Protein AF-A0A382HPF0-F1 (afdb_monomer_lite)

Structure (mmCIF, N/CA/C/O backbone):
data_AF-A0A382HPF0-F1
#
_entry.id   AF-A0A382HPF0-F1
#
loop_
_atom_site.group_PDB
_atom_site.id
_atom_site.type_symbol
_atom_site.label_atom_id
_atom_site.label_alt_id
_atom_site.label_comp_id
_atom_site.label_asym_id
_atom_site.label_entity_id
_atom_site.label_seq_id
_atom_site.pdbx_PDB_ins_code
_atom_site.Cartn_x
_atom_site.Cartn_y
_atom_site.Cartn_z
_atom_site.occupancy
_atom_site.B_iso_or_equiv
_atom_site.auth_seq_id
_atom_site.auth_comp_id
_atom_site.auth_asym_id
_atom_site.auth_atom_id
_atom_site.pdbx_PDB_model_num
ATOM 1 N N . MET A 1 1 ? -18.025 7.988 25.582 1.00 44.66 1 MET A N 1
ATOM 2 C CA . MET A 1 1 ? -19.380 7.673 26.100 1.00 44.66 1 MET A CA 1
ATOM 3 C C . MET A 1 1 ? -20.458 8.717 25.764 1.00 44.66 1 MET A C 1
ATOM 5 O O . MET A 1 1 ? -21.616 8.333 25.706 1.00 44.66 1 MET A O 1
ATOM 9 N N . HIS A 1 2 ? -20.132 9.982 25.452 1.00 45.53 2 HIS A N 1
ATOM 10 C CA . HIS A 1 2 ? -21.141 10.990 25.059 1.00 45.53 2 HIS A CA 1
ATOM 11 C C . HIS A 1 2 ? -21.849 10.725 23.704 1.00 45.53 2 HIS A C 1
ATOM 13 O O . HIS A 1 2 ? -22.999 11.111 23.536 1.00 45.53 2 HIS A O 1
ATOM 19 N N . LEU A 1 3 ? -21.219 10.011 22.759 1.00 46.16 3 LEU A N 1
ATOM 20 C CA . LEU A 1 3 ? -21.788 9.748 21.422 1.00 46.16 3 LEU A CA 1
ATOM 21 C C . LEU A 1 3 ? -22.882 8.669 21.385 1.00 46.16 3 LEU A C 1
ATOM 23 O O . LEU A 1 3 ? -23.798 8.770 20.573 1.00 46.16 3 LEU A O 1
ATOM 27 N N . VAL A 1 4 ? -22.833 7.668 22.271 1.00 46.53 4 VAL A N 1
ATOM 28 C CA . VAL A 1 4 ? -23.858 6.604 22.350 1.00 46.53 4 VAL A CA 1
ATOM 29 C C . VAL A 1 4 ? -25.224 7.181 22.744 1.00 46.53 4 VAL A C 1
ATOM 31 O O . VAL A 1 4 ? -26.250 6.743 22.239 1.00 46.53 4 VAL A O 1
ATOM 34 N N . ARG A 1 5 ? -25.244 8.256 23.545 1.00 47.16 5 ARG A N 1
ATOM 35 C CA . ARG A 1 5 ? -26.479 8.966 23.921 1.00 47.16 5 ARG A CA 1
ATOM 36 C C . ARG A 1 5 ? -27.137 9.743 22.773 1.00 47.16 5 ARG A C 1
ATOM 38 O O . ARG A 1 5 ? -28.290 10.127 22.904 1.00 47.16 5 ARG A O 1
ATOM 45 N N . SER A 1 6 ? -26.435 9.975 21.660 1.00 51.34 6 SER A N 1
ATOM 46 C CA . SER A 1 6 ? -26.923 10.822 20.559 1.00 51.34 6 SER A CA 1
ATOM 47 C C . SER A 1 6 ? -27.776 10.097 19.506 1.00 51.34 6 SER A C 1
ATOM 49 O O . SER A 1 6 ? -28.163 10.713 18.515 1.00 51.34 6 SER A O 1
ATOM 51 N N . GLY A 1 7 ? -28.062 8.798 19.683 1.00 51.34 7 GLY A N 1
ATOM 52 C CA . GLY A 1 7 ? -28.978 8.042 18.813 1.00 51.34 7 GLY A CA 1
ATOM 53 C C . GLY A 1 7 ? -28.545 7.926 17.343 1.00 51.34 7 GLY A C 1
ATOM 54 O O . GLY A 1 7 ? -29.348 7.553 16.491 1.00 51.34 7 GLY A O 1
ATOM 55 N N . ARG A 1 8 ? -27.288 8.256 17.007 1.00 57.94 8 ARG A N 1
ATOM 56 C CA . ARG A 1 8 ? -26.806 8.223 15.620 1.00 57.94 8 ARG A CA 1
ATOM 57 C C . ARG A 1 8 ? -26.513 6.786 15.163 1.00 57.94 8 ARG A C 1
ATOM 59 O O . ARG A 1 8 ? -25.801 6.060 15.864 1.00 57.94 8 ARG A O 1
ATOM 66 N N . PRO A 1 9 ? -26.989 6.370 13.973 1.00 47.88 9 PRO A N 1
ATOM 67 C CA . PRO A 1 9 ? -26.852 4.996 13.495 1.00 47.88 9 PRO A CA 1
ATOM 68 C C . PRO A 1 9 ? -25.381 4.618 13.275 1.00 47.88 9 PRO A C 1
ATOM 70 O O . PRO A 1 9 ? -24.784 5.019 12.282 1.00 47.88 9 PRO A O 1
ATOM 73 N N . GLY A 1 10 ? -24.813 3.832 14.204 1.00 59.00 10 GLY A N 1
ATOM 74 C CA . GLY A 1 10 ? -23.418 3.351 14.230 1.00 59.00 10 GLY A CA 1
ATOM 75 C C . GLY A 1 10 ? -22.607 3.776 15.468 1.00 59.00 10 GLY A C 1
ATOM 76 O O . GLY A 1 10 ? -21.439 3.402 15.580 1.00 59.00 10 GLY A O 1
ATOM 77 N N . ALA A 1 11 ? -23.223 4.489 16.419 1.00 59.81 11 ALA A N 1
ATOM 78 C CA . ALA A 1 11 ? -22.586 4.884 17.678 1.00 59.81 11 ALA A CA 1
ATOM 79 C C . ALA A 1 11 ? -22.102 3.682 18.516 1.00 59.81 11 ALA A C 1
ATOM 81 O O . ALA A 1 11 ? -21.049 3.774 19.145 1.00 59.81 11 ALA A O 1
ATOM 82 N N . ASP A 1 12 ? -22.796 2.541 18.445 1.00 60.03 12 ASP A N 1
ATOM 83 C CA . ASP A 1 12 ? -22.364 1.289 19.087 1.00 60.03 12 ASP A CA 1
ATOM 84 C C . ASP A 1 12 ? -21.133 0.648 18.436 1.00 60.03 12 ASP A C 1
ATOM 86 O O . ASP A 1 12 ? -20.302 0.061 19.122 1.00 60.03 12 ASP A O 1
ATOM 90 N N . ARG A 1 13 ? -20.947 0.784 17.115 1.00 63.44 13 ARG A N 1
ATOM 91 C CA . ARG A 1 13 ? -19.716 0.283 16.471 1.00 63.44 13 ARG A CA 1
ATOM 92 C C . ARG A 1 13 ? -18.517 1.111 16.890 1.00 63.44 13 ARG A C 1
ATOM 94 O O . ARG A 1 13 ? -17.464 0.563 17.188 1.00 63.44 13 ARG A O 1
ATOM 101 N N . VAL A 1 14 ? -18.689 2.429 16.937 1.00 59.75 14 VAL A N 1
ATOM 102 C CA . VAL A 1 14 ? -17.631 3.337 17.382 1.00 59.75 14 VAL A CA 1
ATOM 103 C C . VAL A 1 14 ? -17.319 3.127 18.866 1.00 59.75 14 VAL A C 1
ATOM 105 O O . VAL A 1 14 ? -16.150 3.149 19.235 1.00 59.75 14 VAL A O 1
ATOM 108 N N . SER A 1 15 ? -18.317 2.846 19.713 1.00 61.88 15 SER A N 1
ATOM 109 C CA . SER A 1 15 ? -18.077 2.535 21.128 1.00 61.88 15 SER A CA 1
ATOM 110 C C . SER A 1 15 ? -17.268 1.242 21.306 1.00 61.88 15 SER A C 1
ATOM 112 O O . SER A 1 15 ? -16.319 1.238 22.086 1.00 61.88 15 SER A O 1
ATOM 114 N N . HIS A 1 16 ? -17.559 0.194 20.528 1.00 62.03 16 HIS A N 1
ATOM 115 C CA . HIS A 1 16 ? -16.784 -1.051 20.518 1.00 62.03 16 HIS A CA 1
ATOM 116 C C . HIS A 1 16 ? -15.352 -0.871 19.993 1.00 62.03 16 HIS A C 1
ATOM 118 O O . HIS A 1 16 ? -14.423 -1.454 20.550 1.00 62.03 16 HIS A O 1
ATOM 124 N N . ILE A 1 17 ? -15.152 -0.038 18.965 1.00 58.16 17 ILE A N 1
ATOM 125 C CA . ILE A 1 17 ? -13.819 0.291 18.431 1.00 58.16 17 ILE A CA 1
ATOM 126 C C . ILE A 1 17 ? -12.980 1.040 19.481 1.00 58.16 17 ILE A C 1
ATOM 128 O O . ILE A 1 17 ? -11.809 0.724 19.675 1.00 58.16 17 ILE A O 1
ATOM 132 N N . ILE A 1 18 ? -13.584 1.990 20.206 1.00 61.88 18 ILE A N 1
ATOM 133 C CA . ILE A 1 18 ? -12.907 2.771 21.258 1.00 61.88 18 ILE A CA 1
ATOM 134 C C . ILE A 1 18 ? -12.574 1.915 22.492 1.00 61.88 18 ILE A C 1
ATOM 136 O O . ILE A 1 18 ? -11.624 2.228 23.202 1.00 61.88 18 ILE A O 1
ATOM 140 N N . GLN A 1 19 ? -13.306 0.825 22.748 1.00 67.31 19 GLN A N 1
ATOM 141 C CA . GLN A 1 19 ? -12.994 -0.100 23.847 1.00 67.31 19 GLN A CA 1
ATOM 142 C C . GLN A 1 19 ? -11.743 -0.956 23.589 1.00 67.31 19 GLN A C 1
ATOM 144 O O . GLN A 1 19 ? -11.156 -1.461 24.542 1.00 67.31 19 GLN A O 1
ATOM 149 N N . ARG A 1 20 ? -11.327 -1.140 22.325 1.00 65.19 20 ARG A N 1
ATOM 150 C CA . ARG A 1 20 ? -10.124 -1.912 21.952 1.00 65.19 20 ARG A CA 1
ATOM 151 C C . ARG A 1 20 ? -9.300 -1.188 20.877 1.00 65.19 20 ARG A C 1
ATOM 153 O O . ARG A 1 20 ? -9.169 -1.692 19.757 1.00 65.19 20 ARG A O 1
ATOM 160 N N . PRO A 1 21 ? -8.718 -0.022 21.208 1.00 64.50 21 PRO A N 1
ATOM 161 C CA . PRO A 1 21 ? -8.004 0.809 20.244 1.00 64.50 21 PRO A CA 1
ATOM 162 C C . PRO A 1 21 ? -6.781 0.099 19.650 1.00 64.50 21 PRO A C 1
ATOM 164 O O . PRO A 1 21 ? -6.472 0.309 18.483 1.00 64.50 21 PRO A O 1
ATOM 167 N N . GLU A 1 22 ? -6.137 -0.796 20.404 1.00 70.69 22 GLU A N 1
ATOM 168 C CA . GLU A 1 22 ? -4.965 -1.556 19.951 1.00 70.69 22 GLU A CA 1
ATOM 169 C C . GLU A 1 22 ? -5.273 -2.477 18.764 1.00 70.69 22 GLU A C 1
ATOM 171 O O . GLU A 1 22 ? -4.575 -2.436 17.753 1.00 70.69 22 GLU A O 1
ATOM 176 N N . ARG A 1 23 ? -6.360 -3.262 18.832 1.00 66.88 23 ARG A N 1
ATOM 177 C CA . ARG A 1 23 ? -6.777 -4.139 17.721 1.00 66.88 23 ARG A CA 1
ATOM 178 C C . ARG A 1 23 ? -7.167 -3.347 16.482 1.00 66.88 23 ARG A C 1
ATOM 180 O O . ARG A 1 23 ? -6.862 -3.756 15.361 1.00 66.88 23 ARG A O 1
ATOM 187 N N . PHE A 1 24 ? -7.835 -2.216 16.684 1.00 68.94 24 PHE A N 1
ATOM 188 C CA . PHE A 1 24 ? -8.202 -1.324 15.594 1.00 68.94 24 PHE A CA 1
ATOM 189 C C . PHE A 1 24 ? -6.957 -0.739 14.919 1.00 68.94 24 PHE A C 1
ATOM 191 O O . PHE A 1 24 ? -6.835 -0.820 13.698 1.00 68.94 24 PHE A O 1
ATOM 198 N N . LEU A 1 25 ? -6.000 -0.226 15.702 1.00 67.19 25 LEU A N 1
ATOM 199 C CA . LEU A 1 25 ? -4.733 0.282 15.178 1.00 67.19 25 LEU A CA 1
ATOM 200 C C . LEU A 1 25 ? -3.962 -0.801 14.425 1.00 67.19 25 LEU A C 1
ATOM 202 O O . LEU A 1 25 ? -3.508 -0.547 13.313 1.00 67.19 25 LEU A O 1
ATOM 206 N N . ALA A 1 26 ? -3.857 -2.005 14.992 1.00 71.06 26 ALA A N 1
ATOM 207 C CA . ALA A 1 26 ? -3.172 -3.126 14.358 1.00 71.06 26 ALA A CA 1
ATOM 208 C C . ALA A 1 26 ? -3.800 -3.483 13.002 1.00 71.06 26 ALA A C 1
ATOM 210 O O . ALA A 1 26 ? -3.087 -3.629 12.013 1.00 71.06 26 ALA A O 1
ATOM 211 N N . THR A 1 27 ? -5.133 -3.543 12.931 1.00 69.50 27 THR A N 1
ATOM 212 C CA . THR A 1 27 ? -5.867 -3.842 11.689 1.00 69.50 27 THR A CA 1
ATOM 213 C C . THR A 1 27 ? -5.662 -2.757 10.631 1.00 69.50 27 THR A C 1
ATOM 215 O O . THR A 1 27 ? -5.413 -3.063 9.466 1.00 69.50 27 THR A O 1
ATOM 218 N N . VAL A 1 28 ? -5.723 -1.481 11.026 1.00 73.31 28 VAL A N 1
ATOM 219 C CA . VAL A 1 28 ? -5.504 -0.347 10.114 1.00 73.31 28 VAL A CA 1
ATOM 220 C C . VAL A 1 28 ? -4.064 -0.319 9.604 1.00 73.31 28 VAL A C 1
ATOM 222 O O . VAL A 1 28 ? -3.846 -0.128 8.409 1.00 73.31 28 VAL A O 1
ATOM 225 N N . LEU A 1 29 ? -3.082 -0.541 10.480 1.00 76.06 29 LEU A N 1
ATOM 226 C CA . LEU A 1 29 ? -1.668 -0.583 10.108 1.00 76.06 29 LEU A CA 1
ATOM 227 C C . LEU A 1 29 ? -1.368 -1.743 9.155 1.00 76.06 29 LEU A C 1
ATOM 229 O O . LEU A 1 29 ? -0.710 -1.530 8.138 1.00 76.06 29 LEU A O 1
ATOM 233 N N . LEU A 1 30 ? -1.887 -2.940 9.443 1.00 77.94 30 LEU A N 1
ATOM 234 C CA . LEU A 1 30 ? -1.748 -4.106 8.568 1.00 77.94 30 LEU A CA 1
ATOM 235 C C . LEU A 1 30 ? -2.373 -3.863 7.195 1.00 77.94 30 LEU A C 1
ATOM 237 O O . LEU A 1 30 ? -1.718 -4.093 6.183 1.00 77.94 30 LEU A O 1
ATOM 241 N N . GLY A 1 31 ? -3.609 -3.359 7.152 1.00 75.69 31 GLY A N 1
ATOM 242 C CA . GLY A 1 31 ? -4.297 -3.066 5.895 1.00 75.69 31 GLY A CA 1
ATOM 243 C C . GLY A 1 31 ? -3.563 -2.020 5.056 1.00 75.69 31 GLY A C 1
ATOM 244 O O . GLY A 1 31 ? -3.381 -2.212 3.856 1.00 75.69 31 GLY A O 1
ATOM 245 N N . ASN A 1 32 ? -3.079 -0.949 5.690 1.00 77.00 32 ASN A N 1
ATOM 246 C CA . ASN A 1 32 ? -2.303 0.086 5.012 1.00 77.00 32 ASN A CA 1
ATOM 247 C C . ASN A 1 32 ? -0.994 -0.466 4.434 1.00 77.00 32 ASN A C 1
ATOM 249 O O . ASN A 1 32 ? -0.677 -0.214 3.275 1.00 77.00 32 ASN A O 1
ATOM 253 N N . ASN A 1 33 ? -0.256 -1.252 5.223 1.00 81.81 33 ASN A N 1
ATOM 254 C CA . ASN A 1 33 ? 0.991 -1.860 4.766 1.00 81.81 33 ASN A CA 1
ATOM 255 C C . ASN A 1 33 ? 0.753 -2.831 3.609 1.00 81.81 33 ASN A C 1
ATOM 257 O O . ASN A 1 33 ? 1.473 -2.768 2.620 1.00 81.81 33 ASN A O 1
ATOM 261 N N . LEU A 1 34 ? -0.286 -3.667 3.683 1.00 83.56 34 LEU A N 1
ATOM 262 C CA . LEU A 1 34 ? -0.630 -4.597 2.609 1.00 83.56 34 LEU A CA 1
ATOM 263 C C . LEU A 1 34 ? -0.898 -3.858 1.289 1.00 83.56 34 LEU A C 1
ATOM 265 O O . LEU A 1 34 ? -0.338 -4.217 0.255 1.00 83.56 34 LEU A O 1
ATOM 269 N N . VAL A 1 35 ? -1.728 -2.810 1.326 1.00 82.88 35 VAL A N 1
ATOM 270 C CA . VAL A 1 35 ? -2.063 -2.013 0.136 1.00 82.88 35 VAL A CA 1
ATOM 271 C C . VAL A 1 35 ? -0.834 -1.272 -0.393 1.00 82.88 35 VAL A C 1
ATOM 273 O O . VAL A 1 35 ? -0.591 -1.308 -1.599 1.00 82.88 35 VAL A O 1
ATOM 276 N N . ASN A 1 36 ? -0.024 -0.665 0.479 1.00 85.00 36 ASN A N 1
ATOM 277 C CA . ASN A 1 36 ? 1.203 0.026 0.076 1.00 85.00 36 ASN A CA 1
ATOM 278 C C . ASN A 1 36 ? 2.198 -0.929 -0.593 1.00 85.00 36 ASN A C 1
ATOM 280 O O . ASN A 1 36 ? 2.736 -0.617 -1.655 1.00 85.00 36 ASN A O 1
ATOM 284 N N . THR A 1 37 ? 2.415 -2.111 -0.017 1.00 87.75 37 THR A N 1
ATOM 285 C CA . THR A 1 37 ? 3.310 -3.120 -0.591 1.00 87.75 37 THR A CA 1
ATOM 286 C C . THR A 1 37 ? 2.778 -3.659 -1.917 1.00 87.75 37 THR A C 1
ATOM 288 O O . THR A 1 37 ? 3.545 -3.788 -2.870 1.00 87.75 37 THR A O 1
ATOM 291 N N . ALA A 1 38 ? 1.473 -3.926 -2.022 1.00 88.38 38 ALA A N 1
ATOM 292 C CA . ALA A 1 38 ? 0.864 -4.381 -3.270 1.00 88.38 38 ALA A CA 1
ATOM 293 C C . ALA A 1 38 ? 0.981 -3.324 -4.380 1.00 88.38 38 ALA A C 1
ATOM 295 O O . ALA A 1 38 ? 1.366 -3.649 -5.501 1.00 88.38 38 ALA A O 1
ATOM 296 N N . ALA A 1 39 ? 0.709 -2.055 -4.065 1.00 86.44 39 ALA A N 1
ATOM 297 C CA . ALA A 1 39 ? 0.861 -0.949 -5.004 1.00 86.44 39 ALA A CA 1
ATOM 298 C C . ALA A 1 39 ? 2.316 -0.794 -5.466 1.00 86.44 39 ALA A C 1
ATOM 300 O O . ALA A 1 39 ? 2.553 -0.636 -6.662 1.00 86.44 39 ALA A O 1
ATOM 301 N N . ALA A 1 40 ? 3.282 -0.900 -4.546 1.00 88.12 40 ALA A N 1
ATOM 302 C CA . ALA A 1 40 ? 4.703 -0.880 -4.876 1.00 88.12 40 ALA A CA 1
ATOM 303 C C . ALA A 1 40 ? 5.077 -2.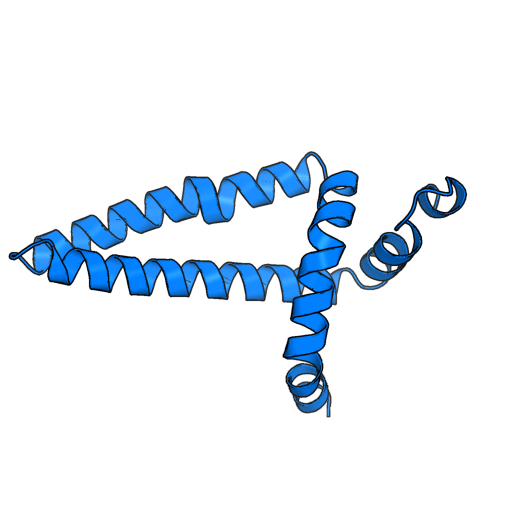007 -5.847 1.00 88.12 40 ALA A C 1
ATOM 305 O O . ALA A 1 40 ? 5.643 -1.736 -6.903 1.00 88.12 40 ALA A O 1
ATOM 306 N N . ALA A 1 41 ? 4.684 -3.247 -5.543 1.00 90.44 41 ALA A N 1
ATOM 307 C CA . ALA A 1 41 ? 4.956 -4.398 -6.400 1.00 90.44 41 ALA A CA 1
ATOM 308 C C . ALA A 1 41 ? 4.335 -4.240 -7.798 1.00 90.44 41 ALA A C 1
ATOM 310 O O . ALA A 1 41 ? 5.014 -4.441 -8.807 1.00 90.44 41 ALA A O 1
ATOM 311 N N . LEU A 1 42 ? 3.065 -3.828 -7.872 1.00 90.81 42 LEU A N 1
ATOM 312 C CA . LEU A 1 42 ? 2.372 -3.607 -9.141 1.00 90.81 42 LEU A CA 1
ATOM 313 C C . LEU A 1 42 ? 3.013 -2.481 -9.954 1.00 90.81 42 LEU A C 1
ATOM 315 O O . LEU A 1 42 ? 3.199 -2.645 -11.156 1.00 90.81 42 LEU A O 1
ATOM 319 N N . ALA A 1 43 ? 3.393 -1.369 -9.324 1.00 88.12 43 ALA A N 1
ATOM 320 C CA . ALA A 1 43 ? 4.054 -0.264 -10.011 1.00 88.12 43 ALA A CA 1
ATOM 321 C C . ALA A 1 43 ? 5.427 -0.665 -10.561 1.00 88.12 43 ALA A C 1
ATOM 323 O O . ALA A 1 43 ? 5.762 -0.300 -11.687 1.00 88.12 43 ALA A O 1
ATOM 324 N N . THR A 1 44 ? 6.202 -1.453 -9.810 1.00 89.00 44 THR A N 1
ATOM 325 C CA . THR A 1 44 ? 7.475 -2.004 -10.291 1.00 89.00 44 THR A CA 1
ATOM 326 C C . THR A 1 44 ? 7.264 -2.893 -11.511 1.00 89.00 44 THR A C 1
ATOM 328 O O . THR A 1 44 ? 7.953 -2.717 -12.515 1.00 89.00 44 THR A O 1
ATOM 331 N N . VAL A 1 45 ? 6.286 -3.803 -11.469 1.00 91.31 45 VAL A N 1
ATOM 332 C CA . VAL A 1 45 ? 5.950 -4.658 -12.618 1.00 91.31 45 VAL A CA 1
ATOM 333 C C . VAL A 1 45 ? 5.497 -3.815 -13.809 1.00 91.31 45 VAL A C 1
ATOM 335 O O . VAL A 1 45 ? 5.953 -4.043 -14.926 1.00 91.31 45 VAL A O 1
ATOM 338 N N . LEU A 1 46 ? 4.644 -2.813 -13.595 1.00 90.62 46 LEU A N 1
ATOM 339 C CA . LEU A 1 46 ? 4.142 -1.955 -14.666 1.00 90.62 46 LEU A CA 1
ATOM 340 C C . LEU A 1 46 ? 5.279 -1.178 -15.344 1.00 90.62 46 LEU A C 1
ATOM 342 O O . LEU A 1 46 ? 5.376 -1.165 -16.567 1.00 90.62 46 LEU A O 1
ATOM 346 N N . ALA A 1 47 ? 6.176 -0.581 -14.559 1.00 88.81 47 ALA A N 1
ATOM 347 C CA . ALA A 1 47 ? 7.302 0.178 -15.089 1.00 88.81 47 ALA A CA 1
ATOM 348 C C . ALA A 1 47 ? 8.285 -0.704 -15.863 1.00 88.81 47 ALA A C 1
ATOM 350 O O . ALA A 1 47 ? 8.771 -0.289 -16.911 1.00 88.81 47 ALA A O 1
ATOM 351 N N . LEU A 1 48 ? 8.549 -1.925 -15.383 1.00 89.81 48 LEU A N 1
ATOM 352 C CA . LEU A 1 48 ? 9.397 -2.891 -16.086 1.00 89.81 48 LEU A CA 1
ATOM 353 C C . LEU A 1 48 ? 8.831 -3.299 -17.451 1.00 89.81 48 LEU A C 1
ATOM 355 O O . LEU A 1 48 ? 9.610 -3.642 -18.331 1.00 89.81 48 LEU A O 1
ATOM 359 N N . ASN A 1 49 ? 7.507 -3.265 -17.624 1.00 90.50 49 ASN A N 1
ATOM 360 C CA . ASN A 1 49 ? 6.859 -3.572 -18.901 1.00 90.50 49 ASN A CA 1
ATOM 361 C C . ASN A 1 49 ? 6.748 -2.356 -19.835 1.00 90.50 49 ASN A C 1
ATOM 363 O O . ASN A 1 49 ? 6.614 -2.533 -21.040 1.00 90.50 49 ASN A O 1
ATOM 367 N N . LEU A 1 50 ? 6.764 -1.134 -19.295 1.00 88.44 50 LEU A N 1
ATOM 368 C CA . LEU A 1 50 ? 6.572 0.103 -20.063 1.00 88.44 50 LEU A CA 1
ATOM 369 C C . LEU A 1 50 ? 7.882 0.786 -20.476 1.00 88.44 50 LEU A C 1
ATOM 371 O O . LEU A 1 50 ? 7.869 1.624 -21.373 1.00 88.44 50 LEU A O 1
ATOM 375 N N . ILE A 1 51 ? 8.992 0.488 -19.797 1.00 89.94 51 ILE A N 1
ATOM 376 C CA . ILE A 1 51 ? 10.286 1.142 -20.009 1.00 89.94 51 ILE A CA 1
ATOM 377 C C . ILE A 1 51 ? 11.330 0.074 -20.343 1.00 89.94 51 ILE A C 1
ATOM 379 O O . ILE A 1 51 ? 11.684 -0.742 -19.493 1.00 89.94 51 ILE A O 1
ATOM 383 N N . ASP A 1 52 ? 11.884 0.138 -21.555 1.00 87.12 52 ASP A N 1
ATOM 384 C CA . ASP A 1 52 ? 12.874 -0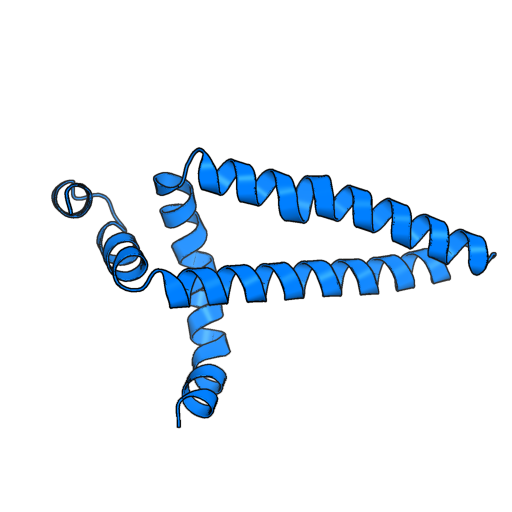.831 -22.053 1.00 87.12 52 ASP A CA 1
ATOM 385 C C . ASP A 1 52 ? 14.175 -0.837 -21.233 1.00 87.12 52 ASP A C 1
ATOM 387 O O . ASP A 1 52 ? 14.840 -1.862 -21.065 1.00 87.12 52 ASP A O 1
ATOM 391 N N . ASN A 1 53 ? 14.551 0.319 -20.680 1.00 91.94 53 ASN A N 1
ATOM 392 C CA . ASN A 1 53 ? 15.715 0.433 -19.813 1.00 91.94 53 ASN A CA 1
ATOM 393 C C . ASN A 1 53 ? 15.360 0.037 -18.370 1.00 91.94 53 ASN A C 1
ATOM 395 O O . ASN A 1 53 ? 14.798 0.832 -17.616 1.00 91.94 53 ASN A O 1
ATOM 399 N N . LYS A 1 54 ? 15.760 -1.177 -17.966 1.00 85.69 54 LYS A N 1
ATOM 400 C CA . LYS A 1 54 ? 15.516 -1.729 -16.619 1.00 85.69 54 LYS A CA 1
ATOM 401 C C . LYS A 1 54 ? 15.985 -0.840 -15.462 1.00 85.69 54 LYS A C 1
ATOM 403 O O . LYS A 1 54 ? 15.356 -0.834 -14.410 1.00 85.69 54 LYS A O 1
ATOM 408 N N . SER A 1 55 ? 17.081 -0.102 -15.617 1.00 87.19 55 SER A N 1
ATOM 409 C CA . SER A 1 55 ? 17.579 0.764 -14.539 1.00 87.19 55 SER A CA 1
ATOM 410 C C . SER A 1 55 ? 16.701 2.005 -14.381 1.00 87.19 55 SER A C 1
ATOM 412 O O . SER A 1 55 ? 16.338 2.378 -13.265 1.00 87.19 55 SER A O 1
ATOM 414 N N . LEU A 1 56 ? 16.307 2.618 -15.502 1.00 88.56 56 LEU A N 1
ATOM 415 C CA . LEU A 1 56 ? 15.377 3.749 -15.511 1.00 88.56 56 LEU A CA 1
ATOM 416 C C . LEU A 1 56 ? 13.971 3.337 -15.067 1.00 88.56 56 LEU A C 1
ATOM 418 O O . LEU A 1 56 ? 13.304 4.114 -14.387 1.00 88.56 56 LEU A O 1
ATOM 422 N N . SER A 1 57 ? 13.532 2.122 -15.395 1.00 86.25 57 SER A N 1
ATOM 423 C CA . SER A 1 57 ? 12.209 1.627 -15.018 1.00 86.25 57 SER A CA 1
ATOM 424 C C . SER A 1 57 ? 12.058 1.461 -13.508 1.00 86.25 57 SER A C 1
ATOM 426 O O . SER A 1 57 ? 11.073 1.923 -12.934 1.00 86.25 57 SER A O 1
ATOM 428 N N . VAL A 1 58 ? 13.060 0.884 -12.839 1.00 86.44 58 VAL A N 1
ATOM 429 C CA . VAL A 1 58 ? 13.060 0.719 -11.379 1.00 86.44 58 VAL A CA 1
ATOM 430 C C . VAL A 1 58 ? 13.125 2.077 -10.680 1.00 86.44 58 VAL A C 1
ATOM 432 O O . VAL A 1 58 ? 12.387 2.298 -9.720 1.00 86.44 58 VAL A O 1
ATOM 435 N N . LEU A 1 59 ? 13.941 3.013 -11.177 1.00 90.44 59 LEU A N 1
ATOM 436 C CA . LEU A 1 59 ? 14.002 4.382 -10.650 1.00 90.44 59 LEU A CA 1
ATOM 437 C C . LEU A 1 59 ? 12.659 5.111 -10.790 1.00 90.44 59 LEU A C 1
ATOM 439 O O . LEU A 1 59 ? 12.167 5.676 -9.812 1.00 90.44 59 LEU A O 1
ATOM 443 N N . ALA A 1 60 ? 12.040 5.053 -11.971 1.00 87.38 60 ALA A N 1
ATOM 444 C CA . ALA A 1 60 ? 10.745 5.672 -12.234 1.00 87.38 60 ALA A CA 1
ATOM 445 C C . ALA A 1 60 ? 9.626 5.049 -11.384 1.00 87.38 60 ALA A C 1
ATOM 447 O O . ALA A 1 60 ? 8.826 5.780 -10.800 1.00 87.38 60 ALA A O 1
ATOM 448 N N . ALA A 1 61 ? 9.599 3.718 -11.251 1.00 87.56 61 ALA A N 1
ATOM 449 C CA . ALA A 1 61 ? 8.652 3.018 -10.385 1.00 87.56 61 ALA A CA 1
ATOM 450 C C . ALA A 1 61 ? 8.814 3.426 -8.924 1.00 87.56 61 ALA A C 1
ATOM 452 O O . ALA A 1 61 ? 7.835 3.735 -8.255 1.00 87.56 61 ALA A O 1
ATOM 453 N N . THR A 1 62 ? 10.053 3.444 -8.431 1.00 87.06 62 THR A N 1
ATOM 454 C CA . THR A 1 62 ? 10.346 3.745 -7.028 1.00 87.06 62 THR A CA 1
ATOM 455 C C . THR A 1 62 ? 9.955 5.179 -6.702 1.00 87.06 62 THR A C 1
ATOM 457 O O . THR A 1 62 ? 9.219 5.404 -5.744 1.00 87.06 62 THR A O 1
ATOM 460 N N . ALA A 1 63 ? 10.379 6.145 -7.521 1.00 89.00 63 ALA A N 1
ATOM 461 C CA . ALA A 1 63 ? 10.025 7.547 -7.338 1.00 89.00 63 ALA A CA 1
ATOM 462 C C . ALA A 1 63 ? 8.509 7.763 -7.464 1.00 89.00 63 ALA A C 1
ATOM 464 O O . ALA A 1 63 ? 7.892 8.335 -6.568 1.00 89.00 63 ALA A O 1
ATOM 465 N N . GLY A 1 64 ? 7.891 7.237 -8.525 1.00 88.31 64 GLY A N 1
ATOM 466 C CA . GLY A 1 64 ? 6.462 7.391 -8.786 1.00 88.31 64 GLY A CA 1
ATOM 467 C C . GLY A 1 64 ? 5.591 6.769 -7.698 1.00 88.31 64 GLY A C 1
ATOM 468 O O . GLY A 1 64 ? 4.707 7.438 -7.162 1.00 88.31 64 GLY A O 1
ATOM 469 N N . VAL A 1 65 ? 5.858 5.516 -7.317 1.00 87.44 65 VAL A N 1
ATOM 470 C CA . VAL A 1 65 ? 5.061 4.839 -6.289 1.00 87.44 65 VAL A CA 1
ATOM 471 C C . VAL A 1 65 ? 5.286 5.454 -4.918 1.00 87.44 65 VAL A C 1
ATOM 473 O O . VAL A 1 65 ? 4.324 5.611 -4.180 1.00 87.44 65 VAL A O 1
ATOM 476 N N . THR A 1 66 ? 6.506 5.887 -4.589 1.00 85.31 66 THR A N 1
ATOM 477 C CA . THR A 1 66 ? 6.774 6.570 -3.316 1.00 85.31 66 THR A CA 1
ATOM 478 C C . THR A 1 66 ? 6.013 7.888 -3.247 1.00 85.31 66 THR A C 1
ATOM 480 O O . THR A 1 66 ? 5.342 8.149 -2.254 1.00 85.31 66 THR A O 1
ATOM 483 N N . THR A 1 67 ? 6.025 8.699 -4.308 1.00 82.62 67 THR A N 1
ATOM 484 C CA . THR A 1 67 ? 5.250 9.946 -4.354 1.00 82.62 67 THR A CA 1
ATOM 485 C C . THR A 1 67 ? 3.748 9.686 -4.247 1.00 82.62 67 THR A C 1
ATOM 487 O O . THR A 1 67 ? 3.075 10.344 -3.454 1.00 82.62 67 THR A O 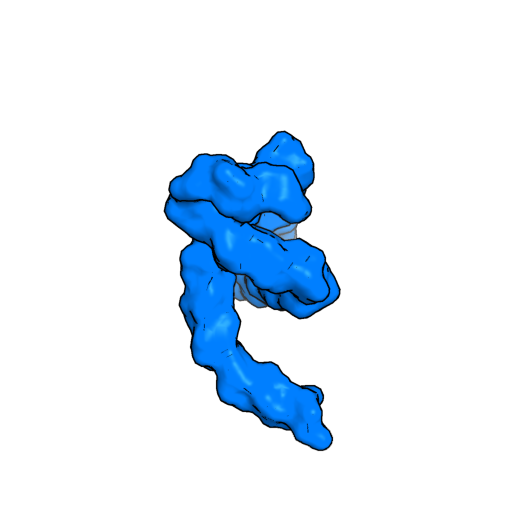1
ATOM 490 N N . ILE A 1 68 ? 3.213 8.712 -4.989 1.00 81.69 68 ILE A N 1
ATOM 491 C CA . ILE A 1 68 ? 1.785 8.365 -4.948 1.00 81.69 68 ILE A CA 1
ATOM 492 C C . ILE A 1 68 ? 1.388 7.833 -3.570 1.00 81.69 68 ILE A C 1
ATOM 494 O O . ILE A 1 68 ? 0.379 8.268 -3.021 1.00 81.69 68 ILE A O 1
ATOM 498 N N . LEU A 1 69 ? 2.171 6.924 -2.989 1.00 82.31 69 LEU A N 1
ATOM 499 C CA . LEU A 1 69 ? 1.887 6.348 -1.679 1.00 82.31 69 LEU A CA 1
ATOM 500 C C . LEU A 1 69 ? 2.006 7.392 -0.576 1.00 82.31 69 LEU A C 1
ATOM 502 O O . LEU A 1 69 ? 1.100 7.491 0.243 1.00 82.31 69 LEU A O 1
ATOM 506 N N . LEU A 1 70 ? 3.046 8.226 -0.577 1.00 80.56 70 LEU A N 1
ATOM 507 C CA . LEU A 1 70 ? 3.173 9.289 0.415 1.00 80.56 70 LEU A CA 1
ATOM 508 C C . LEU A 1 70 ? 2.015 10.277 0.304 1.00 80.56 70 LEU A C 1
ATOM 510 O O . LEU A 1 70 ? 1.390 10.583 1.316 1.00 80.56 70 LEU A O 1
ATOM 514 N N . LEU A 1 71 ? 1.675 10.746 -0.896 1.00 71.50 71 LEU A N 1
ATOM 515 C CA . LEU A 1 71 ? 0.600 11.721 -1.056 1.00 71.50 71 LEU A CA 1
ATOM 516 C C . LEU A 1 71 ? -0.772 11.102 -0.777 1.00 71.50 71 LEU A C 1
ATOM 518 O O . LEU A 1 71 ? -1.498 11.609 0.068 1.00 71.50 71 LEU A O 1
ATOM 522 N N . PHE A 1 72 ? -1.126 10.003 -1.436 1.00 67.81 72 PHE A N 1
ATOM 523 C CA . PHE A 1 72 ? -2.494 9.479 -1.452 1.00 67.81 72 PHE A CA 1
ATOM 524 C C . PHE A 1 72 ? -2.716 8.251 -0.565 1.00 67.81 72 PHE A C 1
ATOM 526 O O . PHE A 1 72 ? -3.820 8.083 -0.052 1.00 67.81 72 PHE A O 1
ATOM 533 N N . GLY A 1 73 ? -1.706 7.401 -0.377 1.00 64.50 73 GLY A N 1
ATOM 534 C CA . GLY A 1 73 ? -1.820 6.158 0.399 1.00 64.50 73 GLY A CA 1
ATOM 535 C C . GLY A 1 73 ? -1.599 6.346 1.900 1.00 64.50 73 GLY A C 1
ATOM 536 O O . GLY A 1 73 ? -2.260 5.713 2.714 1.00 64.50 73 GLY A O 1
ATOM 537 N N . GLU A 1 74 ? -0.714 7.260 2.288 1.00 71.06 74 GLU A N 1
ATOM 538 C CA . GLU A 1 74 ? -0.234 7.365 3.660 1.00 71.06 74 GLU A CA 1
ATOM 539 C C . GLU A 1 74 ? -0.578 8.707 4.305 1.00 71.06 74 GLU A C 1
ATOM 541 O O . GLU A 1 74 ? -1.289 8.743 5.313 1.00 71.06 74 GLU A O 1
ATOM 546 N N . THR A 1 75 ? -0.121 9.824 3.738 1.00 66.69 75 THR A N 1
ATOM 547 C CA . THR A 1 75 ? -0.194 11.123 4.426 1.00 66.69 75 THR A CA 1
ATOM 548 C C . THR A 1 75 ? -1.605 11.709 4.390 1.00 66.69 75 THR A C 1
ATOM 550 O O . THR A 1 75 ? -2.099 12.177 5.417 1.00 66.69 75 THR A O 1
ATOM 553 N N . VAL A 1 76 ? -2.306 11.647 3.251 1.00 64.25 76 VAL A N 1
ATOM 554 C CA . VAL A 1 76 ? -3.685 12.159 3.131 1.00 64.25 76 VAL A CA 1
ATOM 555 C C . VAL A 1 76 ? -4.691 11.353 3.971 1.00 64.25 76 VAL A C 1
ATOM 557 O O . VAL A 1 76 ? -5.422 11.981 4.743 1.00 64.25 76 VAL A O 1
ATOM 560 N N . PRO A 1 77 ? -4.726 10.005 3.937 1.00 60.59 77 PRO A N 1
ATOM 561 C CA . PRO A 1 77 ? -5.661 9.232 4.754 1.00 60.59 77 PRO A CA 1
ATOM 562 C C . PRO A 1 77 ? -5.392 9.380 6.253 1.00 60.59 77 PRO A C 1
ATOM 564 O O . PRO A 1 77 ? -6.339 9.582 7.016 1.00 60.59 77 PRO A O 1
ATOM 567 N N . LYS A 1 78 ? -4.118 9.361 6.684 1.00 63.16 78 LYS A N 1
ATOM 568 C CA . LYS A 1 78 ? -3.748 9.565 8.097 1.00 63.16 78 LYS A CA 1
ATOM 569 C C . LYS A 1 78 ? -4.147 10.957 8.586 1.00 63.16 78 LYS A C 1
ATOM 571 O O . LYS A 1 78 ? -4.715 11.077 9.669 1.00 63.16 78 LYS A O 1
ATOM 576 N N . ASN A 1 79 ? -3.922 11.999 7.784 1.00 55.16 79 ASN A N 1
ATOM 577 C CA . ASN A 1 79 ? -4.255 13.377 8.157 1.00 55.16 79 ASN A CA 1
ATOM 578 C C . ASN A 1 79 ? -5.778 13.621 8.181 1.00 55.16 79 ASN A C 1
ATOM 580 O O . ASN A 1 79 ? -6.291 14.286 9.082 1.00 55.16 79 ASN A O 1
ATOM 584 N N . ILE A 1 80 ? -6.529 13.026 7.245 1.00 56.47 80 ILE A N 1
ATOM 585 C CA . ILE A 1 80 ? -8.002 13.051 7.251 1.00 56.47 80 ILE A CA 1
ATOM 586 C C . ILE A 1 80 ? -8.556 12.285 8.463 1.00 56.47 80 ILE A C 1
ATOM 588 O O . ILE A 1 80 ? -9.470 12.781 9.129 1.00 56.47 80 ILE A O 1
ATOM 592 N N . ALA A 1 81 ? -7.991 11.119 8.789 1.00 57.72 81 ALA A N 1
ATOM 593 C CA . ALA A 1 81 ? -8.360 10.342 9.971 1.00 57.72 81 ALA A CA 1
ATOM 594 C C . ALA A 1 81 ? -8.071 11.101 11.274 1.00 57.72 81 ALA A C 1
ATOM 596 O O . ALA A 1 81 ? -8.911 11.112 12.170 1.00 57.72 81 ALA A O 1
ATOM 597 N N . TRP A 1 82 ? -6.941 11.804 11.363 1.00 53.91 82 TRP A N 1
ATOM 598 C CA . TRP A 1 82 ? -6.605 12.635 12.520 1.00 53.91 82 TRP A CA 1
ATOM 599 C C . TRP A 1 82 ? -7.536 13.842 12.675 1.00 53.91 82 TRP A C 1
ATOM 601 O O . TRP A 1 82 ? -8.054 14.082 13.764 1.00 53.91 82 TRP A O 1
ATOM 611 N N . ARG A 1 83 ? -7.816 14.585 11.596 1.00 50.16 83 ARG A N 1
ATOM 612 C CA . ARG A 1 83 ? -8.661 15.794 11.657 1.00 50.16 83 ARG A CA 1
ATOM 613 C C . ARG A 1 83 ? -10.155 15.507 11.791 1.00 50.16 83 ARG A C 1
ATOM 615 O O . ARG A 1 83 ? -10.903 16.386 12.212 1.00 50.16 83 ARG A O 1
ATOM 622 N N . ARG A 1 84 ? -10.622 14.314 11.406 1.00 47.88 84 ARG A N 1
ATOM 623 C CA . ARG A 1 84 ? -12.053 13.964 11.386 1.00 47.88 84 ARG A CA 1
ATOM 624 C C . ARG A 1 84 ? -12.333 12.564 11.930 1.00 47.88 84 ARG A C 1
ATOM 626 O O . ARG A 1 84 ? -13.189 11.853 11.399 1.00 47.88 84 ARG A O 1
ATOM 633 N N . SER A 1 85 ? -11.637 12.219 13.013 1.00 51.06 85 SER A N 1
ATOM 634 C CA . SER A 1 85 ? -11.650 10.907 13.674 1.00 51.06 85 SER A CA 1
ATOM 635 C C . SER A 1 85 ? -13.059 10.323 13.863 1.00 51.06 85 SER A C 1
ATOM 637 O O . SER A 1 85 ? -13.282 9.165 13.530 1.00 51.06 85 SER A O 1
ATOM 639 N N . GLU A 1 86 ? -14.068 11.126 14.230 1.00 53.16 86 GLU A N 1
ATOM 640 C CA . GLU A 1 86 ? -15.457 10.644 14.353 1.00 53.16 86 GLU A CA 1
ATOM 641 C C . GLU A 1 86 ? -16.116 10.222 13.027 1.00 53.16 86 GLU A C 1
ATOM 643 O O . GLU A 1 86 ? -16.674 9.129 12.937 1.00 53.16 86 GLU A O 1
ATOM 648 N N . ARG A 1 87 ? -16.087 11.057 11.976 1.00 51.47 87 ARG A N 1
ATOM 649 C CA . ARG A 1 87 ? -16.751 10.710 10.698 1.00 51.47 87 ARG A CA 1
ATOM 650 C C . ARG A 1 87 ? -15.991 9.639 9.932 1.00 51.47 87 ARG A C 1
ATOM 652 O O . ARG A 1 87 ? -16.617 8.814 9.271 1.00 51.47 87 ARG A O 1
ATOM 659 N N . VAL A 1 88 ? -14.664 9.653 10.026 1.00 53.25 88 VAL A N 1
ATOM 660 C CA . VAL A 1 88 ? -13.808 8.647 9.395 1.00 53.25 88 VAL A CA 1
ATOM 661 C C . VAL A 1 88 ? -13.977 7.307 10.110 1.00 53.25 88 VAL A C 1
ATOM 663 O O . VAL A 1 88 ? -14.193 6.310 9.435 1.00 53.25 88 VAL A O 1
ATOM 666 N N . ALA A 1 89 ? -14.042 7.266 11.446 1.00 54.97 89 ALA A N 1
ATOM 667 C CA . ALA A 1 89 ? -14.362 6.033 12.171 1.00 54.97 89 ALA A CA 1
ATOM 668 C C . ALA A 1 89 ? -15.720 5.445 11.750 1.00 54.97 89 ALA A C 1
ATOM 670 O O . ALA A 1 89 ? -15.823 4.241 11.524 1.00 54.97 89 ALA A O 1
ATOM 671 N N . PHE A 1 90 ? -16.751 6.275 11.557 1.00 56.56 90 PHE A N 1
ATOM 672 C CA . PHE A 1 90 ? -18.051 5.806 11.064 1.00 56.56 90 PHE A CA 1
ATOM 673 C C . PHE A 1 90 ? -17.993 5.255 9.633 1.00 56.56 90 PHE A C 1
ATOM 675 O O . PHE A 1 90 ? -18.522 4.170 9.381 1.00 56.56 90 PHE A O 1
ATOM 682 N N . ALA A 1 91 ? -17.347 5.964 8.704 1.00 60.59 91 ALA A N 1
ATOM 683 C CA . ALA A 1 91 ? -17.253 5.555 7.302 1.00 60.59 91 ALA A CA 1
ATOM 684 C C . ALA A 1 91 ? -16.379 4.305 7.113 1.00 60.59 91 ALA A C 1
ATOM 686 O O . ALA A 1 91 ? -16.736 3.406 6.353 1.00 60.59 91 ALA A O 1
ATOM 687 N N . VAL A 1 92 ? -15.272 4.218 7.853 1.00 58.75 92 VAL A N 1
ATOM 688 C CA . VAL A 1 92 ? -14.289 3.133 7.755 1.00 58.75 92 VAL A CA 1
ATOM 689 C C . VAL A 1 92 ? -14.706 1.910 8.599 1.00 58.75 92 VAL A C 1
ATOM 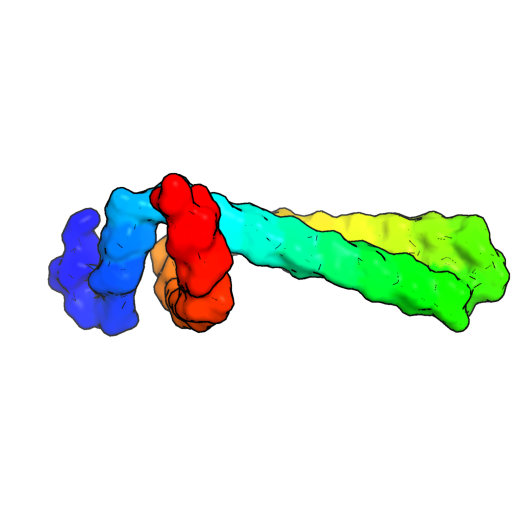691 O O . VAL A 1 92 ? -14.262 0.799 8.324 1.00 58.75 92 VAL A O 1
ATOM 694 N N . SER A 1 93 ? -15.662 2.048 9.535 1.00 57.50 93 SER A N 1
ATOM 695 C CA . SER A 1 93 ? -16.217 0.913 10.305 1.00 57.50 93 SER A CA 1
ATOM 696 C C . SER A 1 93 ? -16.837 -0.188 9.438 1.00 57.50 93 SER A C 1
ATOM 698 O O . SER A 1 93 ? -16.803 -1.359 9.807 1.00 57.50 93 SER A O 1
ATOM 700 N N . ARG A 1 94 ? -17.413 0.165 8.283 1.00 59.91 94 ARG A N 1
ATOM 701 C CA . ARG A 1 94 ? -18.024 -0.793 7.350 1.00 59.91 94 ARG A CA 1
ATOM 702 C C . ARG A 1 94 ? -16.984 -1.645 6.609 1.00 59.91 94 ARG A C 1
ATOM 704 O O . ARG A 1 94 ? -17.094 -2.866 6.707 1.00 59.91 94 ARG A O 1
ATOM 711 N N . PRO A 1 95 ? -15.988 -1.063 5.914 1.00 64.88 95 PRO A N 1
ATOM 712 C CA . PRO A 1 95 ? -14.942 -1.852 5.269 1.00 64.88 95 PRO A CA 1
ATOM 713 C C . PRO A 1 95 ? -14.073 -2.609 6.282 1.00 64.88 95 PRO A C 1
ATOM 715 O O . PRO A 1 95 ? -13.761 -3.769 6.039 1.00 64.88 95 PRO A O 1
ATOM 718 N N . ILE A 1 96 ? -13.768 -2.030 7.452 1.00 64.94 96 ILE A N 1
ATOM 719 C CA . ILE A 1 96 ? -13.000 -2.734 8.495 1.00 64.94 96 ILE A CA 1
ATOM 720 C C . ILE A 1 96 ? -13.734 -3.973 9.000 1.00 64.94 96 ILE A C 1
ATOM 722 O O . ILE A 1 96 ? -13.107 -5.011 9.134 1.00 64.94 96 ILE A O 1
ATOM 726 N N . ARG A 1 97 ? -15.053 -3.915 9.214 1.00 64.62 97 ARG A N 1
ATOM 727 C CA . ARG A 1 97 ? -15.825 -5.086 9.662 1.00 64.62 97 ARG A CA 1
ATOM 728 C C . ARG A 1 97 ? -15.859 -6.210 8.620 1.00 64.62 97 ARG A C 1
ATOM 730 O O . ARG A 1 97 ? -15.930 -7.378 8.981 1.00 6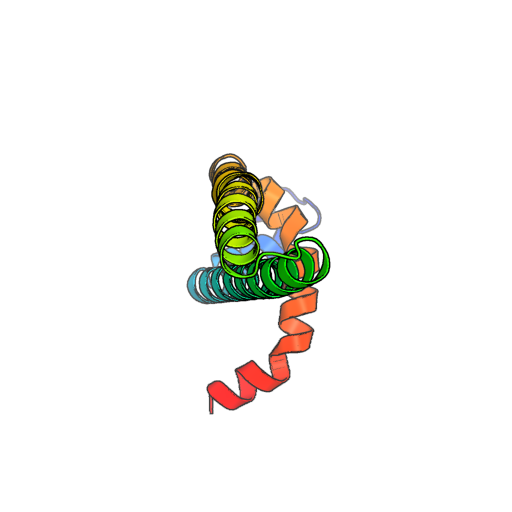4.62 97 ARG A O 1
ATOM 737 N N . LEU A 1 98 ? -15.811 -5.859 7.336 1.00 72.50 98 LEU A N 1
ATOM 738 C CA . LEU A 1 98 ? -15.702 -6.818 6.233 1.00 72.50 98 LEU A CA 1
ATOM 739 C C . LEU A 1 98 ? -14.334 -7.511 6.232 1.00 72.50 98 LEU A C 1
ATOM 741 O O . LEU A 1 98 ? -14.263 -8.733 6.132 1.00 72.50 98 LEU A O 1
ATOM 745 N N . VAL A 1 99 ? -13.262 -6.735 6.402 1.00 71.00 99 VAL A N 1
ATOM 746 C CA . VAL A 1 99 ? -11.888 -7.249 6.491 1.00 71.00 99 VAL A CA 1
ATOM 747 C C . VAL A 1 99 ? -11.680 -8.064 7.771 1.00 71.00 99 VAL A C 1
ATOM 749 O O . VAL A 1 99 ? -11.060 -9.120 7.725 1.00 71.00 99 VAL A O 1
ATOM 752 N N . GLU A 1 100 ? -12.245 -7.630 8.898 1.00 69.19 100 GLU A N 1
ATOM 753 C CA . GLU A 1 100 ? -12.218 -8.348 10.176 1.00 69.19 100 GLU A CA 1
ATOM 754 C C . GLU A 1 100 ? -12.911 -9.709 10.064 1.00 69.19 100 GLU A C 1
ATOM 756 O O . GLU A 1 100 ? -12.371 -10.700 10.540 1.00 69.19 100 GLU A O 1
ATOM 761 N N . LEU A 1 101 ? -14.058 -9.794 9.381 1.00 72.00 101 LEU A N 1
ATOM 762 C CA . LEU A 1 101 ? -14.737 -11.070 9.145 1.00 72.00 101 LEU A CA 1
ATOM 763 C C . LEU A 1 101 ? -13.899 -12.002 8.254 1.00 72.00 101 LEU A C 1
ATOM 765 O O . LEU A 1 101 ? -13.810 -13.196 8.527 1.00 72.00 101 LEU A O 1
ATOM 769 N N . ALA A 1 102 ? -13.259 -11.452 7.220 1.00 77.44 102 ALA A N 1
ATOM 770 C CA . ALA A 1 102 ? -12.404 -12.213 6.313 1.00 77.44 102 ALA A CA 1
ATOM 771 C C . ALA A 1 102 ? -11.120 -12.722 6.994 1.00 77.44 102 ALA A C 1
ATOM 773 O O . ALA A 1 102 ? -10.675 -13.834 6.719 1.00 77.44 102 ALA A O 1
ATOM 774 N N . LEU A 1 103 ? -10.537 -11.930 7.899 1.00 71.75 103 LEU A N 1
ATOM 775 C CA . LEU A 1 103 ? -9.313 -12.272 8.633 1.00 71.75 103 LEU A CA 1
ATOM 776 C C . LEU A 1 103 ? -9.577 -12.953 9.983 1.00 71.75 103 LEU A C 1
ATOM 778 O O . LEU A 1 103 ? -8.645 -13.468 10.597 1.00 71.75 103 LEU A O 1
ATOM 782 N N . SER A 1 104 ? -10.834 -13.021 10.428 1.00 74.44 104 SER A N 1
ATOM 783 C CA . SER A 1 104 ? -11.253 -13.702 11.655 1.00 74.44 104 SER A CA 1
ATOM 784 C C . SER A 1 104 ? -10.691 -15.123 11.815 1.00 74.44 104 SER A C 1
ATOM 786 O O . SER A 1 104 ? -10.236 -15.411 12.922 1.00 74.44 104 SER A O 1
ATOM 788 N N . PRO A 1 105 ? -10.670 -16.014 10.799 1.00 73.31 105 PRO A N 1
ATOM 789 C CA . PRO A 1 105 ? -10.112 -17.357 10.983 1.00 73.31 105 PRO A CA 1
ATOM 790 C C . PRO A 1 105 ? -8.603 -17.337 11.261 1.00 73.31 105 PRO A C 1
ATOM 792 O O . PRO A 1 105 ? -8.113 -18.135 12.054 1.00 73.31 105 PRO A O 1
ATOM 795 N N . VAL A 1 106 ? -7.872 -16.386 10.673 1.00 74.62 106 VAL A N 1
ATOM 796 C CA . VAL A 1 106 ? -6.422 -16.229 10.865 1.00 74.62 106 VAL A CA 1
ATOM 797 C C . VAL A 1 106 ? -6.117 -15.651 12.247 1.00 74.62 106 VAL A C 1
ATOM 799 O O . VAL A 1 106 ? -5.198 -16.103 12.922 1.00 74.62 106 VAL A O 1
ATOM 802 N N . VAL A 1 107 ? -6.916 -14.682 12.700 1.00 66.44 107 VAL A N 1
ATOM 803 C CA . VAL A 1 107 ? -6.761 -14.070 14.028 1.00 66.44 107 VAL A CA 1
ATOM 804 C C . VAL A 1 107 ? -7.049 -15.077 15.141 1.00 66.44 107 VAL A C 1
ATOM 806 O O . VAL A 1 107 ? -6.334 -15.080 16.135 1.00 66.44 107 VAL A O 1
ATOM 809 N N . ILE A 1 108 ? -8.049 -15.950 14.980 1.00 75.31 108 ILE A N 1
ATOM 810 C CA . ILE A 1 108 ? -8.346 -17.003 15.965 1.00 75.31 108 ILE A CA 1
ATOM 811 C C . ILE A 1 108 ? -7.174 -17.987 16.074 1.00 75.31 108 ILE A C 1
ATOM 813 O O . ILE A 1 108 ? -6.790 -18.334 17.184 1.00 75.31 108 ILE A O 1
ATOM 817 N N . LEU A 1 109 ? -6.562 -18.363 14.945 1.00 70.62 109 LEU A N 1
ATOM 818 C CA . LEU A 1 109 ? -5.404 -19.263 14.913 1.00 70.62 109 LEU A CA 1
ATOM 819 C C . LEU A 1 109 ? -4.151 -18.682 15.586 1.00 70.62 109 LEU A C 1
ATOM 821 O O . LEU A 1 109 ? -3.354 -19.425 16.142 1.00 70.62 109 LEU A O 1
ATOM 825 N N . LEU A 1 110 ? -3.963 -17.361 15.5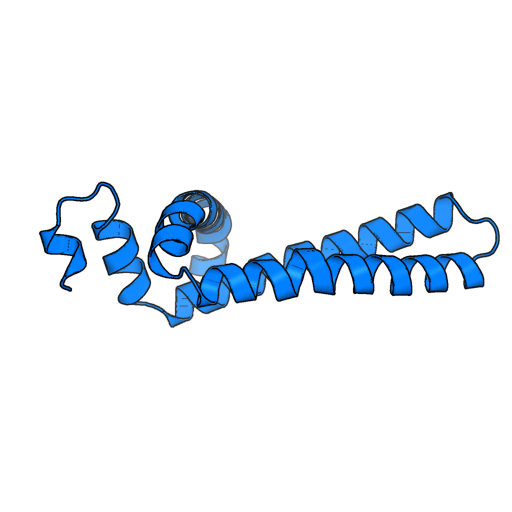15 1.00 67.81 110 LEU A N 1
ATOM 826 C CA . LEU A 1 110 ? -2.821 -16.662 16.116 1.00 67.81 110 LEU A CA 1
ATOM 827 C C . LEU A 1 110 ? -3.016 -16.347 17.609 1.00 67.81 110 LEU A C 1
ATOM 829 O O . LEU A 1 110 ? -2.092 -15.852 18.251 1.00 67.81 110 LEU A O 1
ATOM 833 N N . GLN A 1 111 ? -4.220 -16.561 18.146 1.00 57.69 111 GLN A N 1
ATOM 834 C CA . GLN A 1 111 ? -4.557 -16.299 19.548 1.00 57.69 111 GLN A CA 1
ATOM 835 C C . GLN A 1 111 ? -4.749 -17.570 20.395 1.00 57.69 111 GLN A C 1
ATOM 837 O O . GLN A 1 111 ? -5.083 -17.450 21.575 1.00 57.69 111 GLN A O 1
ATOM 842 N N . THR A 1 112 ? -4.537 -18.749 19.809 1.00 48.00 112 THR A N 1
ATOM 843 C CA . THR A 1 112 ? -4.310 -20.033 20.498 1.00 48.00 112 THR A CA 1
ATOM 844 C C . THR A 1 112 ? -2.825 -20.288 20.669 1.00 48.00 112 THR A C 1
ATOM 846 O O . THR A 1 112 ? -2.445 -20.738 21.770 1.00 48.00 112 THR A O 1
#

Organism: NCBI:txid408172

Radius of gyration: 18.4 Å; chains: 1; bounding box: 47×36×48 Å

Sequence (112 aa):
MHLVRSGRPGADRVSHIIQRPERFLATVLLGNNLVNTAAAALATVLALNLIDNKSLSVLAATAGVTTILLLFGETVPKNIAWRRSERVAFAVSRPIRLVELALSPVVILLQT

Secondary structure (DSSP, 8-state):
-TTGGGT-TTHHHHHHHHH-HHHHHHHHHHHHHHHHHHHHHHHHHHHHHH-S-HHHHHHHHHHHHHHHIIIIIIIHHHHHHHHTHHHHHHHHHHHHHHHHHHHHHHHHHT--

InterPro domains:
  IPR002550 CNNM, transmembrane domain [PF01595] (2-111)
  IPR002550 CNNM, transmembrane domain [PS51846] (1-112)

pLDDT: mean 70.85, std 13.94, range [44.66, 91.94]

Foldseek 3Di:
DVQVVVPDPCSVLVVVCVVCVPVVVVLVVVVLVVVLVVQLVVLLVVLVVVDVDNVVSNVCSVVVSVVCCCVPSPPVLVVCCVVCVPVCCRVVSVVSVVVCVVCVVVVVVVVD